Protein AF-A0A0N5CTY2-F1 (afdb_monomer_lite)

Radius of gyration: 12.94 Å; chains: 1; bounding box: 28×22×28 Å

Organism: Thelazia callipaeda (NCBI:txid103827)

Foldseek 3Di:
DVPDPPDDDDDDPDDADPPPVVSLVVVVVVVQVVCVVVVNDDPPDDDDDWDAPDPDPDGTD

pLDDT: mean 89.66, std 11.66, range [52.81, 98.0]

Structure (mmCIF, N/CA/C/O backbone):
data_AF-A0A0N5CTY2-F1
#
_entry.id   AF-A0A0N5CTY2-F1
#
loop_
_atom_site.group_PDB
_atom_site.id
_atom_site.type_symbol
_atom_site.label_atom_id
_atom_site.label_alt_id
_atom_site.label_comp_id
_atom_site.label_asym_id
_atom_site.label_entity_id
_atom_site.label_seq_id
_atom_site.pdbx_PDB_ins_code
_atom_site.Cartn_x
_atom_site.Cartn_y
_atom_site.Cartn_z
_atom_site.occupancy
_atom_site.B_iso_or_equiv
_atom_site.auth_seq_id
_atom_site.auth_comp_id
_atom_site.auth_asym_id
_atom_site.auth_atom_id
_atom_site.pdbx_PDB_model_num
ATOM 1 N N . MET A 1 1 ? -10.387 -11.667 -10.905 1.00 59.09 1 MET A N 1
ATOM 2 C CA . MET A 1 1 ? -9.855 -11.810 -9.528 1.00 59.09 1 MET A CA 1
ATOM 3 C C . MET A 1 1 ? -10.932 -12.125 -8.479 1.00 59.09 1 MET A C 1
ATOM 5 O O . MET A 1 1 ? -10.569 -12.454 -7.363 1.00 59.09 1 MET A O 1
ATOM 9 N N . LEU A 1 2 ? -12.229 -12.141 -8.828 1.00 64.25 2 LEU A N 1
ATOM 10 C CA . LEU A 1 2 ? -13.354 -12.498 -7.936 1.00 64.25 2 LEU A CA 1
ATOM 11 C C . LEU A 1 2 ? -13.401 -13.986 -7.506 1.00 64.25 2 LEU A C 1
ATOM 13 O O . LEU A 1 2 ? -14.407 -14.452 -6.989 1.00 64.25 2 LEU A O 1
ATOM 17 N N . LEU A 1 3 ? -12.326 -14.738 -7.748 1.00 89.44 3 LEU A N 1
ATOM 18 C CA . LEU A 1 3 ? -12.221 -16.172 -7.465 1.00 89.44 3 LEU A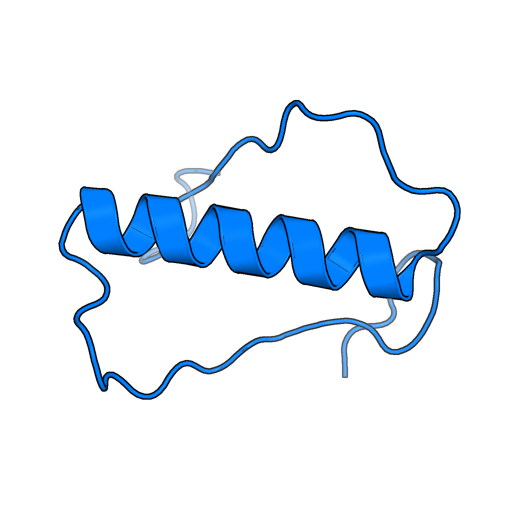 CA 1
ATOM 19 C C . LEU A 1 3 ? -11.682 -16.469 -6.056 1.00 89.44 3 LEU A C 1
ATOM 21 O O . LEU A 1 3 ? -11.818 -17.593 -5.588 1.00 89.44 3 LEU A O 1
ATOM 25 N N . TYR A 1 4 ? -11.084 -15.485 -5.376 1.00 90.50 4 TYR A N 1
ATOM 26 C CA . TYR A 1 4 ? -10.442 -15.678 -4.074 1.00 90.50 4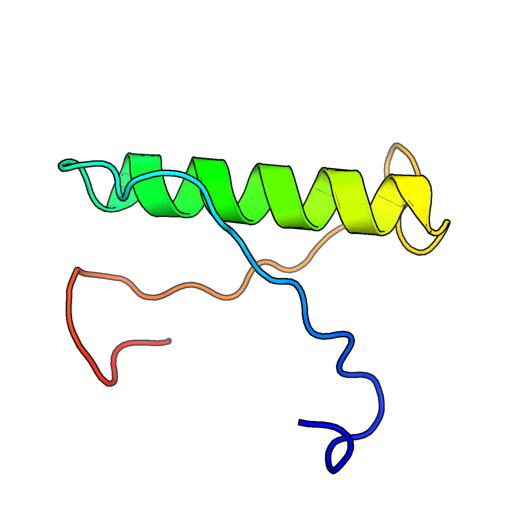 TYR A CA 1
ATOM 27 C C . TYR A 1 4 ? -11.180 -14.919 -2.973 1.00 90.50 4 TYR A C 1
ATOM 29 O O . TYR A 1 4 ? -11.387 -13.707 -3.056 1.00 90.50 4 TYR A O 1
ATOM 37 N N . ARG A 1 5 ? -11.568 -15.640 -1.918 1.00 93.56 5 ARG A N 1
ATOM 38 C CA . ARG A 1 5 ? -12.277 -15.070 -0.769 1.00 93.56 5 ARG A CA 1
ATOM 39 C C . ARG A 1 5 ? -11.383 -14.075 -0.026 1.00 93.56 5 ARG A C 1
ATOM 41 O O . ARG A 1 5 ? -10.242 -14.389 0.288 1.00 93.56 5 ARG A O 1
ATOM 48 N N . GLY A 1 6 ? -11.930 -12.900 0.289 1.00 89.94 6 GLY A N 1
ATOM 49 C CA . GLY A 1 6 ? -11.235 -11.865 1.065 1.00 89.94 6 GLY A CA 1
ATOM 50 C C . GLY A 1 6 ? -10.245 -11.017 0.264 1.00 89.94 6 GLY A C 1
ATOM 51 O O . GLY A 1 6 ? -9.602 -10.145 0.837 1.00 89.94 6 GLY A O 1
ATOM 52 N N . VAL A 1 7 ? -10.132 -11.232 -1.051 1.00 92.69 7 VAL A N 1
ATOM 53 C CA . VAL A 1 7 ? -9.286 -10.410 -1.920 1.00 92.69 7 VAL A CA 1
ATOM 54 C C . VAL A 1 7 ? -10.097 -9.248 -2.478 1.00 92.69 7 VAL A C 1
ATOM 56 O O . VAL A 1 7 ? -11.029 -9.451 -3.257 1.00 92.69 7 VAL A O 1
ATOM 59 N N . HIS A 1 8 ? -9.703 -8.026 -2.122 1.00 93.25 8 HIS A N 1
ATOM 60 C CA . HIS A 1 8 ? -10.262 -6.801 -2.689 1.00 93.25 8 HIS A CA 1
ATOM 61 C C . HIS A 1 8 ? -9.262 -6.168 -3.670 1.00 93.25 8 HIS A C 1
ATOM 63 O O . HIS A 1 8 ? -8.303 -5.532 -3.231 1.00 93.25 8 HIS A O 1
ATOM 69 N N . PRO A 1 9 ? -9.418 -6.369 -4.992 1.00 95.25 9 PRO A N 1
ATOM 70 C CA . PRO A 1 9 ? -8.464 -5.862 -5.972 1.00 95.25 9 PRO A CA 1
ATOM 71 C C . PRO A 1 9 ? -8.509 -4.337 -6.065 1.00 95.25 9 PRO A C 1
ATOM 73 O O . PRO A 1 9 ? -9.583 -3.739 -6.113 1.00 95.25 9 PRO A O 1
ATOM 76 N N . LEU A 1 10 ? -7.332 -3.722 -6.171 1.00 95.06 10 LEU A N 1
ATOM 77 C CA . LEU A 1 10 ? -7.166 -2.289 -6.394 1.00 95.06 10 LEU A CA 1
ATOM 78 C C . LEU A 1 10 ? -6.292 -2.059 -7.631 1.00 95.06 10 LEU A C 1
ATOM 80 O O . LEU A 1 10 ? -5.286 -2.745 -7.824 1.00 95.06 10 LEU A O 1
ATOM 84 N N . LEU A 1 11 ? -6.678 -1.093 -8.465 1.00 96.12 11 LEU A N 1
ATOM 85 C CA . LEU A 1 11 ? -5.898 -0.664 -9.623 1.00 96.12 11 LEU A CA 1
ATOM 86 C C . LEU A 1 11 ? -5.076 0.570 -9.247 1.00 96.12 11 LEU A C 1
ATOM 88 O O . LEU A 1 11 ? -5.644 1.611 -8.939 1.00 96.12 11 LEU A O 1
ATOM 92 N N . TYR A 1 12 ? -3.750 0.454 -9.311 1.00 97.19 12 TYR A N 1
ATOM 93 C CA . TYR A 1 12 ? -2.838 1.590 -9.189 1.00 97.19 12 TYR A CA 1
ATOM 94 C C . TYR A 1 12 ? -2.500 2.115 -10.588 1.00 97.19 12 TYR A C 1
ATOM 96 O O . TYR A 1 12 ? -1.833 1.418 -11.355 1.00 97.19 12 TYR A O 1
ATOM 104 N N . SER A 1 13 ? -3.009 3.300 -10.927 1.00 97.06 13 SER A N 1
ATOM 105 C CA . SER A 1 13 ? -2.916 3.904 -12.266 1.00 97.06 13 SER A CA 1
ATOM 106 C C . SER A 1 13 ? -1.728 4.843 -12.460 1.00 97.06 13 SER A C 1
ATOM 108 O O . SER A 1 13 ? -1.463 5.247 -13.589 1.00 97.06 13 SER A O 1
ATOM 110 N N . GLU A 1 14 ? -1.030 5.202 -11.384 1.00 96.25 14 GLU A N 1
ATOM 111 C CA . GLU A 1 14 ? 0.111 6.111 -11.462 1.00 96.25 14 GLU A CA 1
ATOM 112 C C . GLU A 1 14 ? 1.296 5.476 -12.196 1.00 96.25 14 GLU A C 1
ATOM 114 O O . GLU A 1 14 ? 1.472 4.249 -12.236 1.00 96.25 14 GLU A O 1
ATOM 119 N N . GLN A 1 15 ? 2.139 6.337 -12.765 1.00 96.19 15 GLN A N 1
ATOM 120 C CA . GLN A 1 15 ? 3.352 5.900 -13.435 1.00 96.19 15 GLN A CA 1
ATOM 121 C C . GLN A 1 15 ? 4.301 5.222 -12.443 1.00 96.19 15 GLN A C 1
ATOM 123 O O . GLN A 1 15 ? 4.485 5.660 -11.310 1.00 96.19 15 GLN A O 1
ATOM 128 N N . LYS A 1 16 ? 4.928 4.136 -12.898 1.00 92.94 16 LYS A N 1
ATOM 129 C CA . LYS A 1 16 ? 5.893 3.383 -12.102 1.00 92.94 16 LYS A CA 1
ATOM 130 C C . LYS A 1 16 ? 7.107 4.249 -11.755 1.00 92.94 16 LYS A C 1
ATOM 132 O O . LYS A 1 16 ? 7.725 4.807 -12.661 1.00 92.94 16 LYS A O 1
ATOM 137 N N . ASN A 1 17 ? 7.493 4.270 -10.482 1.00 93.94 17 ASN A N 1
ATOM 138 C CA . ASN A 1 17 ? 8.727 4.922 -10.050 1.00 93.94 17 ASN A CA 1
ATOM 139 C C . ASN A 1 17 ? 9.958 4.102 -10.494 1.00 93.94 17 ASN A C 1
ATOM 141 O O . ASN A 1 17 ? 9.942 2.864 -10.504 1.00 93.94 17 ASN A O 1
ATOM 145 N N . GLU A 1 18 ? 11.026 4.788 -10.904 1.00 92.88 18 GLU A N 1
ATOM 146 C CA . GLU A 1 18 ? 12.283 4.154 -11.309 1.00 92.88 18 GLU A CA 1
ATOM 147 C C . GLU A 1 18 ? 12.948 3.415 -10.143 1.00 92.88 18 GLU A C 1
ATOM 149 O O . GLU A 1 18 ? 13.419 2.279 -10.323 1.00 92.88 18 GLU A O 1
ATOM 154 N N . ASP A 1 19 ? 12.910 4.020 -8.949 1.00 92.88 19 ASP A N 1
ATOM 155 C CA . ASP A 1 19 ? 13.273 3.353 -7.707 1.00 92.88 19 ASP A CA 1
ATOM 156 C C . ASP A 1 19 ? 12.148 2.401 -7.297 1.00 92.88 19 ASP A C 1
ATOM 158 O O . ASP A 1 19 ? 11.034 2.786 -6.941 1.00 92.88 19 ASP A O 1
ATOM 162 N N . TRP A 1 20 ? 12.471 1.114 -7.338 1.00 89.69 20 TRP A N 1
ATOM 163 C CA . TRP A 1 20 ? 11.550 0.043 -6.999 1.00 89.69 20 TRP A CA 1
ATOM 164 C C . TRP A 1 20 ? 11.105 0.072 -5.530 1.00 89.69 20 TRP A C 1
ATOM 166 O O . TRP A 1 20 ? 9.965 -0.301 -5.262 1.00 89.69 20 TRP A O 1
ATOM 176 N N . LYS A 1 21 ? 11.960 0.507 -4.591 1.00 91.38 21 LYS A N 1
ATOM 177 C CA . LYS A 1 21 ? 11.566 0.603 -3.176 1.00 91.38 21 LYS A CA 1
ATOM 178 C C . LYS A 1 21 ? 10.529 1.706 -2.995 1.00 91.38 21 LYS A C 1
ATOM 180 O O . LYS A 1 21 ? 9.458 1.446 -2.455 1.00 91.38 21 LYS A O 1
ATOM 185 N N . ALA A 1 22 ? 10.802 2.881 -3.559 1.00 94.56 22 ALA A N 1
ATOM 186 C CA . ALA A 1 22 ? 9.855 3.989 -3.561 1.00 94.56 22 ALA A CA 1
ATOM 187 C C . ALA A 1 22 ? 8.536 3.625 -4.274 1.00 94.56 22 ALA A C 1
ATOM 189 O O . ALA A 1 22 ? 7.462 3.973 -3.793 1.00 94.56 22 ALA A O 1
ATOM 190 N N . ASP A 1 23 ? 8.589 2.880 -5.388 1.00 95.06 23 ASP A N 1
ATOM 191 C CA . ASP A 1 23 ? 7.388 2.397 -6.092 1.00 95.06 23 ASP A CA 1
ATOM 192 C C . ASP A 1 23 ? 6.514 1.496 -5.202 1.00 95.06 23 ASP A C 1
ATOM 194 O O . ASP A 1 23 ? 5.286 1.583 -5.244 1.00 95.06 23 ASP A O 1
ATOM 198 N N . ILE A 1 24 ? 7.126 0.635 -4.382 1.00 94.62 24 ILE A N 1
ATOM 199 C CA . ILE A 1 24 ? 6.397 -0.212 -3.429 1.00 94.62 24 ILE A CA 1
ATOM 200 C C . ILE A 1 24 ? 5.736 0.635 -2.352 1.00 94.62 24 ILE A C 1
ATOM 202 O O . ILE A 1 24 ? 4.545 0.450 -2.108 1.00 94.62 24 ILE A O 1
ATOM 206 N N . ASP A 1 25 ? 6.473 1.563 -1.742 1.00 95.81 25 ASP A N 1
ATOM 207 C CA . ASP A 1 25 ? 5.944 2.404 -0.666 1.00 95.81 25 ASP A CA 1
ATOM 208 C C . ASP A 1 25 ? 4.734 3.218 -1.146 1.00 95.81 25 ASP A C 1
ATOM 210 O O . ASP A 1 25 ? 3.705 3.275 -0.467 1.00 95.81 25 ASP A O 1
ATOM 214 N N . LEU A 1 26 ? 4.796 3.759 -2.368 1.00 97.62 26 LEU A N 1
ATOM 215 C CA . LEU A 1 26 ? 3.681 4.478 -2.989 1.0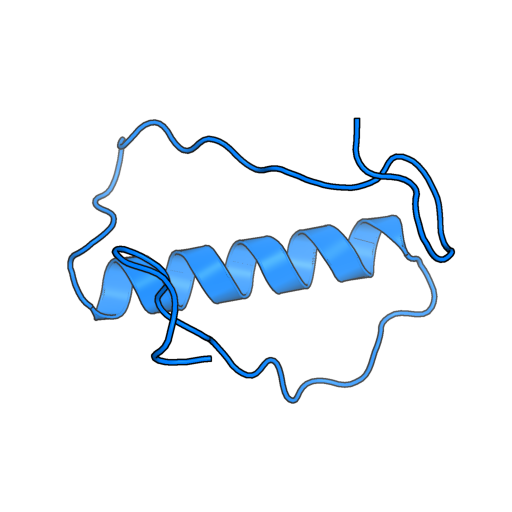0 97.62 26 LEU A CA 1
ATOM 216 C C . LEU A 1 26 ? 2.451 3.581 -3.210 1.00 97.62 26 LEU A C 1
ATOM 218 O O . LEU A 1 26 ? 1.320 3.997 -2.943 1.00 97.62 26 LEU A O 1
ATOM 222 N N . ARG A 1 27 ? 2.648 2.335 -3.659 1.00 97.38 27 ARG A N 1
ATOM 223 C CA . ARG A 1 27 ? 1.553 1.365 -3.857 1.00 97.38 27 ARG A CA 1
ATOM 224 C C . ARG A 1 27 ? 0.938 0.907 -2.536 1.00 97.38 27 ARG A C 1
ATOM 226 O O . ARG A 1 27 ? -0.280 0.746 -2.460 1.00 97.38 27 ARG A O 1
ATOM 233 N N . VAL A 1 28 ? 1.757 0.707 -1.504 1.00 96.81 28 VAL A N 1
ATOM 234 C CA . VAL A 1 28 ? 1.292 0.368 -0.153 1.00 96.81 28 VAL A CA 1
ATOM 235 C C . VAL A 1 28 ? 0.456 1.514 0.407 1.00 96.81 28 VAL A C 1
ATOM 237 O O . VAL A 1 28 ? -0.672 1.283 0.839 1.00 96.81 28 VAL A O 1
ATOM 240 N N . ALA A 1 29 ? 0.949 2.752 0.319 1.00 96.88 29 ALA A N 1
ATOM 241 C CA . ALA A 1 29 ? 0.218 3.934 0.765 1.0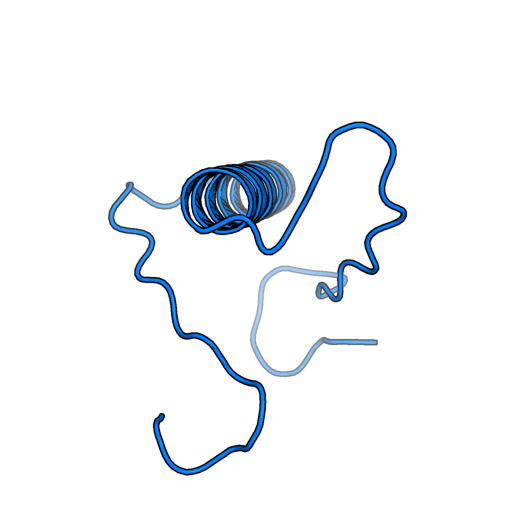0 96.88 29 ALA A CA 1
ATOM 242 C C . ALA A 1 29 ? -1.124 4.098 0.030 1.00 96.88 29 ALA A C 1
ATOM 244 O O . ALA A 1 29 ? -2.145 4.393 0.655 1.00 96.88 29 ALA A O 1
ATOM 245 N N . PHE A 1 30 ? -1.152 3.843 -1.282 1.00 98.00 30 PHE A N 1
ATOM 246 C CA . PHE A 1 30 ? -2.390 3.817 -2.060 1.00 98.00 30 PHE A CA 1
ATOM 247 C C . PHE A 1 30 ? -3.377 2.756 -1.547 1.00 98.00 30 PHE A C 1
ATOM 249 O O . PHE A 1 30 ? -4.543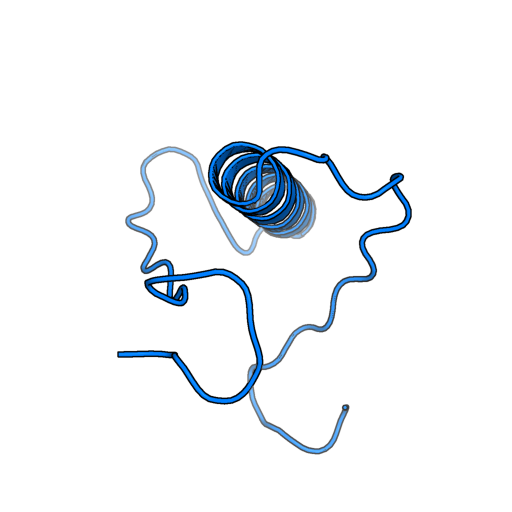 3.068 -1.302 1.00 98.00 30 PHE A O 1
ATOM 256 N N . GLY A 1 31 ? -2.909 1.525 -1.317 1.00 97.25 31 GLY A N 1
ATOM 257 C CA . GLY A 1 31 ? -3.732 0.450 -0.761 1.00 97.25 31 GLY A CA 1
ATOM 258 C C . GLY A 1 31 ? -4.285 0.777 0.629 1.00 97.25 31 GLY A C 1
ATOM 259 O O . GLY A 1 31 ? -5.458 0.524 0.902 1.00 97.25 31 GLY A O 1
ATOM 260 N N . MET A 1 32 ? -3.476 1.407 1.486 1.00 96.88 32 MET A N 1
ATOM 261 C CA . MET A 1 32 ? -3.909 1.873 2.806 1.00 96.88 32 MET A CA 1
ATOM 262 C C . MET A 1 32 ? -4.999 2.941 2.701 1.00 96.88 32 MET A C 1
ATOM 264 O O . MET A 1 32 ? -6.014 2.837 3.387 1.00 96.88 32 MET A O 1
ATOM 268 N N . LYS A 1 33 ? -4.829 3.935 1.820 1.00 96.94 33 LYS A N 1
ATOM 269 C CA . LYS A 1 33 ? -5.819 5.000 1.604 1.00 96.94 33 LYS A CA 1
ATOM 270 C C . LYS A 1 33 ? -7.156 4.441 1.114 1.00 96.94 33 LYS A C 1
ATOM 272 O O . LYS A 1 33 ? -8.202 4.813 1.640 1.00 96.94 33 LYS A O 1
ATOM 277 N N . GLU A 1 34 ? -7.129 3.520 0.155 1.00 97.62 34 GLU A N 1
ATOM 278 C CA . GLU A 1 34 ? -8.336 2.842 -0.333 1.00 97.62 34 GLU A CA 1
ATOM 279 C C . GLU A 1 34 ? -8.996 1.986 0.756 1.00 97.62 34 GLU A C 1
ATOM 281 O O . GLU A 1 34 ? -10.219 2.002 0.904 1.00 97.62 34 GLU A O 1
ATOM 286 N N . GLY A 1 35 ? -8.203 1.261 1.552 1.00 96.81 35 GLY A N 1
ATOM 287 C CA . GLY A 1 35 ? -8.704 0.475 2.680 1.00 96.81 35 GLY A CA 1
ATOM 288 C C . GLY A 1 35 ? -9.354 1.341 3.763 1.00 96.81 35 GLY A C 1
ATOM 289 O O . GLY A 1 35 ? -10.407 0.972 4.282 1.00 96.81 35 GLY A O 1
ATOM 290 N N . GLN A 1 36 ? -8.787 2.515 4.054 1.00 96.81 36 GLN A N 1
ATOM 291 C CA . GLN A 1 36 ? -9.373 3.500 4.969 1.00 96.81 36 GLN A CA 1
ATOM 292 C C . GLN A 1 36 ? -10.674 4.086 4.417 1.00 96.81 36 GLN A C 1
ATOM 294 O O . GLN A 1 36 ? -11.684 4.098 5.118 1.00 96.81 36 GLN A O 1
ATOM 299 N N . ALA A 1 37 ? -10.688 4.505 3.148 1.00 96.94 37 ALA A N 1
ATOM 300 C CA . ALA A 1 37 ? -11.878 5.059 2.497 1.00 96.94 37 ALA A CA 1
ATOM 301 C C . ALA A 1 37 ? -13.058 4.070 2.473 1.00 96.94 37 ALA A C 1
ATOM 303 O O . ALA A 1 37 ? -14.216 4.475 2.537 1.00 96.94 37 ALA A O 1
ATOM 304 N N . ARG A 1 38 ? -12.767 2.765 2.411 1.00 95.19 38 ARG A N 1
ATOM 305 C CA . ARG A 1 38 ? -13.764 1.681 2.448 1.00 95.19 38 ARG A CA 1
ATOM 306 C C . ARG A 1 38 ? -14.139 1.237 3.864 1.00 95.19 38 ARG A C 1
ATOM 308 O O . ARG A 1 38 ? -15.052 0.431 4.016 1.00 95.19 38 ARG A O 1
ATOM 315 N N . GLY A 1 39 ? -13.447 1.737 4.887 1.00 95.69 39 GLY A N 1
ATOM 316 C CA . GLY A 1 39 ? -13.663 1.373 6.288 1.00 95.69 39 GLY A CA 1
ATOM 317 C C . GLY A 1 39 ? -13.067 0.022 6.705 1.00 95.69 39 GLY A C 1
ATOM 318 O O . GLY A 1 39 ? -13.398 -0.470 7.782 1.00 95.69 39 GLY A O 1
ATOM 319 N N . PHE A 1 40 ? -12.201 -0.582 5.883 1.00 94.44 40 PHE A N 1
ATOM 320 C CA . PHE A 1 40 ? -11.484 -1.821 6.220 1.00 94.44 40 PHE A CA 1
ATOM 321 C C . PHE A 1 40 ? -10.314 -1.581 7.174 1.00 94.44 40 PHE A C 1
ATOM 323 O O . PHE A 1 40 ? -9.953 -2.478 7.927 1.00 94.44 40 PHE A O 1
ATOM 330 N N . ILE A 1 41 ? -9.719 -0.388 7.109 1.00 96.69 41 ILE A N 1
ATOM 331 C CA . ILE A 1 41 ? -8.562 0.023 7.904 1.00 96.69 41 ILE A CA 1
ATOM 332 C C . ILE A 1 41 ? -8.951 1.264 8.700 1.00 96.69 41 ILE A C 1
ATOM 334 O O . ILE A 1 41 ? -9.467 2.230 8.137 1.00 96.69 41 ILE A O 1
ATOM 338 N N . LYS A 1 42 ? -8.667 1.265 9.997 1.00 95.50 42 LYS A N 1
ATOM 339 C CA . LYS A 1 42 ? -8.812 2.421 10.880 1.00 95.50 42 LYS A CA 1
ATOM 340 C C . LYS A 1 42 ? -7.444 2.932 11.313 1.00 95.50 42 LYS A C 1
ATOM 342 O O . LYS A 1 42 ? -6.424 2.251 11.200 1.00 95.50 42 LYS A O 1
ATOM 347 N N . SER A 1 43 ? -7.421 4.160 11.820 1.00 93.06 43 SER A N 1
ATOM 348 C CA . SER A 1 43 ? -6.233 4.688 12.489 1.00 93.06 43 SER A CA 1
ATOM 349 C C . SER A 1 43 ? -5.841 3.774 13.650 1.00 93.06 43 SER A C 1
ATOM 351 O O . SER A 1 43 ? -6.706 3.355 14.417 1.00 93.06 43 SER A O 1
ATOM 353 N N . SER A 1 44 ? -4.540 3.509 13.776 1.00 92.62 44 SER A N 1
ATOM 354 C CA . SER A 1 44 ? -3.939 2.614 14.778 1.00 92.62 44 SER A CA 1
ATOM 355 C C . SER A 1 44 ? -4.165 1.111 14.572 1.00 92.62 44 SER A C 1
ATOM 357 O O . SER A 1 44 ? -3.741 0.331 15.424 1.00 92.62 44 SER A O 1
ATOM 359 N N . ASP A 1 45 ? -4.754 0.681 13.453 1.00 95.06 45 ASP A N 1
ATOM 360 C CA . ASP A 1 45 ? -4.780 -0.743 13.111 1.00 95.06 45 ASP A CA 1
ATOM 361 C C . ASP A 1 45 ? -3.377 -1.249 12.749 1.00 95.06 45 ASP A C 1
ATOM 363 O O . ASP A 1 45 ? -2.604 -0.584 12.051 1.00 95.06 45 ASP A O 1
ATOM 367 N N . LEU A 1 46 ? -3.061 -2.468 13.191 1.00 95.94 46 LEU A N 1
ATOM 368 C CA . LEU A 1 46 ? -1.862 -3.176 12.757 1.00 95.94 46 LEU A CA 1
ATOM 369 C C . LEU A 1 46 ? -2.103 -3.781 11.370 1.00 95.94 46 LEU A C 1
ATOM 371 O O . LEU A 1 46 ? -3.052 -4.539 11.173 1.00 95.94 46 LEU A O 1
ATOM 375 N N . LEU A 1 47 ? -1.210 -3.489 10.425 1.00 95.62 47 LEU A N 1
ATOM 376 C CA . LEU A 1 47 ? -1.278 -4.004 9.060 1.00 95.62 47 LEU A CA 1
ATOM 377 C C . LEU A 1 47 ? -0.096 -4.929 8.775 1.00 95.62 47 LEU A C 1
ATOM 379 O O . LEU A 1 47 ? 1.040 -4.630 9.136 1.00 95.62 47 LEU A O 1
ATOM 383 N N . ILE A 1 48 ? -0.364 -6.031 8.075 1.00 95.88 48 ILE A N 1
ATOM 384 C CA . ILE A 1 48 ? 0.673 -6.908 7.525 1.00 95.88 48 ILE A CA 1
ATOM 385 C C . ILE A 1 48 ? 0.844 -6.555 6.050 1.00 95.88 48 ILE A C 1
ATOM 387 O O . ILE A 1 48 ? -0.095 -6.675 5.263 1.00 95.88 48 ILE A O 1
ATOM 391 N N .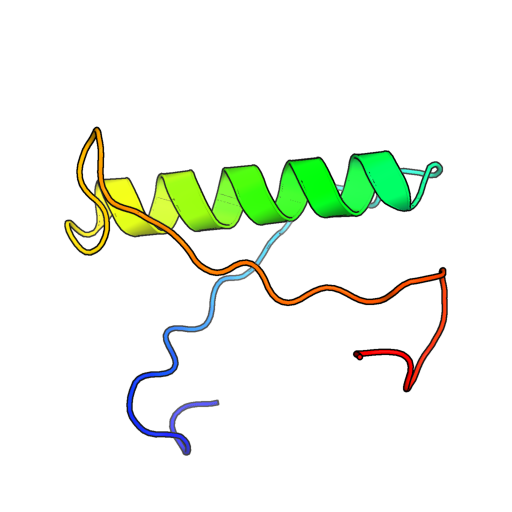 ILE A 1 49 ? 2.049 -6.129 5.679 1.00 94.69 49 ILE A N 1
ATOM 392 C CA . ILE A 1 49 ? 2.409 -5.809 4.298 1.00 94.69 49 ILE A CA 1
ATOM 393 C C . ILE A 1 49 ? 3.282 -6.939 3.767 1.00 94.69 49 ILE A C 1
ATOM 395 O O . ILE A 1 49 ? 4.346 -7.218 4.314 1.00 94.69 49 ILE A O 1
ATOM 399 N N . ILE A 1 50 ? 2.837 -7.576 2.686 1.00 94.06 50 ILE A N 1
ATOM 400 C CA . ILE A 1 50 ? 3.593 -8.624 2.000 1.00 94.06 50 ILE A CA 1
ATOM 401 C C . ILE A 1 50 ? 4.204 -8.010 0.743 1.00 94.06 50 ILE A C 1
ATOM 403 O O . ILE A 1 50 ? 3.483 -7.550 -0.144 1.00 94.06 50 ILE A O 1
ATOM 407 N N . THR A 1 51 ? 5.532 -7.998 0.665 1.00 90.75 51 THR A N 1
ATOM 408 C CA . THR A 1 51 ? 6.276 -7.445 -0.471 1.00 90.75 51 THR A CA 1
ATOM 409 C C . THR A 1 51 ? 7.445 -8.343 -0.860 1.00 90.75 51 THR A C 1
ATOM 411 O O . THR A 1 51 ? 7.859 -9.225 -0.113 1.00 90.75 51 THR A O 1
ATOM 414 N N . GLY A 1 52 ? 7.965 -8.144 -2.068 1.00 86.81 52 GLY A N 1
ATOM 415 C CA . GLY A 1 52 ? 9.183 -8.807 -2.508 1.00 86.81 52 GLY A CA 1
ATOM 416 C C . GLY A 1 52 ? 10.450 -8.136 -1.997 1.00 86.81 52 GLY A C 1
ATOM 417 O O . GLY A 1 52 ? 10.409 -7.000 -1.543 1.00 86.81 52 GLY A O 1
ATOM 418 N N . TRP A 1 53 ? 11.594 -8.815 -2.116 1.00 81.81 53 TRP A N 1
ATOM 419 C CA . TRP A 1 53 ? 12.893 -8.277 -1.676 1.00 81.81 53 TRP A CA 1
ATOM 420 C C . TRP A 1 53 ? 13.691 -7.571 -2.787 1.00 81.81 53 TRP A C 1
ATOM 422 O O . TRP A 1 53 ? 14.640 -6.845 -2.499 1.00 81.81 53 TRP A O 1
ATOM 432 N N . SER A 1 54 ? 13.344 -7.784 -4.063 1.00 78.88 54 SER A N 1
ATOM 433 C CA . SER A 1 54 ? 13.984 -7.106 -5.201 1.00 78.88 54 SER A CA 1
ATOM 434 C C . SER A 1 54 ? 13.071 -6.988 -6.423 1.00 78.88 54 SER A C 1
ATOM 436 O O . SER A 1 54 ? 12.098 -7.728 -6.577 1.00 78.88 54 SER A O 1
ATOM 438 N N . LYS A 1 55 ? 13.429 -6.072 -7.334 1.00 78.81 55 LYS A N 1
ATOM 439 C CA . LYS A 1 55 ? 12.772 -5.871 -8.635 1.00 78.81 55 LYS A CA 1
ATOM 440 C C . LYS A 1 55 ? 12.842 -7.157 -9.476 1.00 78.81 55 LYS A C 1
ATOM 442 O O . LYS A 1 55 ? 13.929 -7.639 -9.783 1.00 78.81 55 LYS A O 1
ATOM 447 N N . GLY A 1 56 ? 11.692 -7.704 -9.875 1.00 74.44 56 GLY A N 1
ATOM 448 C CA . GLY A 1 56 ? 11.603 -8.915 -10.706 1.00 74.44 56 GLY A CA 1
ATOM 449 C C . GLY A 1 56 ? 10.356 -9.759 -10.413 1.00 74.44 56 GLY A C 1
ATOM 450 O O . GLY A 1 56 ? 9.555 -9.402 -9.555 1.00 74.44 56 GLY A O 1
ATOM 451 N N . ARG A 1 57 ? 10.171 -10.872 -11.138 1.00 64.00 57 ARG A N 1
ATOM 452 C CA . ARG A 1 57 ? 9.080 -11.846 -10.905 1.00 64.00 57 ARG A CA 1
ATOM 453 C C . ARG A 1 57 ? 9.497 -12.902 -9.870 1.00 64.00 57 ARG A C 1
ATOM 455 O O . ARG A 1 57 ? 10.678 -13.215 -9.767 1.00 64.00 57 ARG A O 1
ATOM 462 N N . ASN A 1 58 ? 8.510 -13.475 -9.173 1.00 59.72 58 ASN A N 1
ATOM 463 C CA . ASN A 1 58 ? 8.629 -14.645 -8.283 1.00 59.72 58 ASN A CA 1
ATOM 464 C C . ASN A 1 58 ? 9.582 -14.471 -7.090 1.00 59.72 58 ASN A C 1
ATOM 466 O O . ASN A 1 58 ? 10.357 -15.366 -6.766 1.00 59.72 58 ASN A O 1
ATOM 470 N N . LYS A 1 59 ? 9.536 -13.310 -6.437 1.00 62.09 59 LYS A N 1
ATOM 471 C CA . LYS A 1 59 ? 10.337 -13.030 -5.244 1.00 62.09 59 LYS A CA 1
ATOM 472 C C . LYS A 1 59 ? 9.452 -12.393 -4.188 1.00 62.09 59 LYS A C 1
ATOM 474 O O . LYS A 1 59 ? 9.512 -11.188 -4.009 1.00 62.09 59 LYS A O 1
ATOM 479 N N . THR A 1 60 ? 8.624 -13.190 -3.533 1.00 59.09 60 THR A N 1
ATOM 480 C CA . THR A 1 60 ? 7.884 -12.799 -2.328 1.00 59.09 60 THR A CA 1
ATOM 481 C C . THR A 1 60 ? 8.289 -13.804 -1.263 1.00 59.09 60 THR A C 1
ATOM 483 O O . THR A 1 60 ? 8.189 -15.004 -1.513 1.00 59.09 60 THR A O 1
ATOM 486 N N . ILE A 1 61 ? 8.849 -13.315 -0.161 1.00 52.81 61 ILE A N 1
ATOM 487 C CA . ILE A 1 61 ? 9.242 -14.110 1.009 1.00 52.81 61 ILE A CA 1
ATOM 488 C C . ILE A 1 61 ? 8.337 -13.745 2.174 1.00 52.81 61 ILE A C 1
ATOM 490 O O . ILE A 1 61 ? 7.905 -12.570 2.212 1.00 52.81 61 ILE A O 1
#

Secondary structure (DSSP, 8-state):
-TTSTT-------SPPPSSHHHHHHHHHHHHHHHHHHTTSS-TT--------SSSSSS---

InterPro domains:
  IPR015795 Pyruvate kinase, C-terminal [PF02887] (2-59)
  IPR036918 Pyruvate kinase, C-terminal domain superfamily [G3DSA:3.40.1380.20] (1-61)
  IPR036918 Pyruvate kinase, C-terminal domain superfamily [SSF52935] (1-60)

Sequence (61 aa):
MLLYRGVHPLLYSEQKNEDWKADIDLRVAFGMKEGQARGFIKSSDLLIIITGWSKGRNKTI